Protein AF-A0A952D890-F1 (afdb_monomer_lite)

Radius of gyration: 17.29 Å; chains: 1; bounding box: 43×31×59 Å

Secondary structure (DSSP, 8-state):
-PPEE-THHHHHHHHHHHHHHHHHHHHHHHTTSS--GGG-HHHHHHIIIIIIHHHHHHHHHS--EEHHHHHHHHHHHHHHHHGGGPPTTSSHHHHHHHHHHHHHHHHHHHHHHHHTTS--GGGGHHHHHHHHHHHHHHHHHHHHTTSSPPP---HHHHTT-

pLDDT: mean 86.33, std 13.02, range [43.28, 98.19]

Sequence (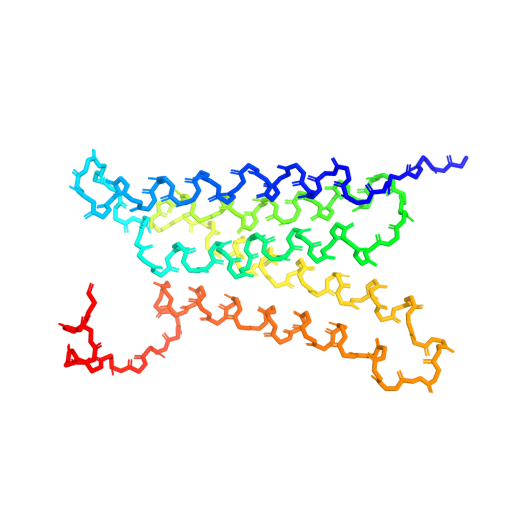161 aa):
MPALLVPWRLFFPSALLLAPLNVLLWLAVRDGSIDWHAASAAWHGREMVFGYSYAVIAGYLIPALPWRQVVTLWLLWLLGRLAWIAPPGSLLPWLQLLAGAAFPATVAILGFQRFHAVKRARNLAFPVIMLVLGVAGVATYAAEVGWLPVPAQNPAALSVY

Structure (mmCIF, N/CA/C/O backbone):
data_AF-A0A952D890-F1
#
_entry.id   AF-A0A952D890-F1
#
loop_
_atom_site.group_PDB
_atom_site.id
_atom_site.type_symbol
_atom_site.label_atom_id
_atom_site.label_alt_id
_atom_site.label_comp_id
_atom_site.label_asym_id
_atom_site.label_entity_id
_atom_site.label_seq_id
_atom_site.pdbx_PDB_ins_code
_atom_site.Cartn_x
_atom_site.Cartn_y
_atom_site.Cartn_z
_atom_site.occupancy
_atom_site.B_iso_or_equiv
_atom_site.auth_seq_id
_atom_site.auth_comp_id
_atom_site.auth_asym_id
_atom_site.auth_atom_id
_atom_site.pdbx_PDB_model_num
ATOM 1 N N . MET A 1 1 ? -0.783 7.610 27.268 1.00 59.56 1 MET A N 1
ATOM 2 C CA . MET A 1 1 ? -1.459 6.842 26.195 1.00 59.56 1 MET A CA 1
ATOM 3 C C . MET A 1 1 ? -0.707 7.065 24.889 1.00 59.56 1 MET A C 1
ATOM 5 O O . MET A 1 1 ? -0.236 8.182 24.703 1.00 59.56 1 MET A O 1
ATOM 9 N N . PRO A 1 2 ? -0.512 6.053 24.023 1.00 80.12 2 PRO A N 1
ATOM 10 C CA . PRO A 1 2 ? 0.165 6.268 22.746 1.00 80.12 2 PRO A CA 1
ATOM 11 C C . PRO A 1 2 ? -0.636 7.258 21.889 1.00 80.12 2 PRO A C 1
ATOM 13 O O . PRO A 1 2 ? -1.859 7.161 21.821 1.00 80.12 2 PRO A O 1
ATOM 16 N N . ALA A 1 3 ? 0.047 8.211 21.248 1.00 92.75 3 ALA A N 1
ATOM 17 C CA . ALA A 1 3 ? -0.607 9.171 20.362 1.00 92.75 3 ALA A CA 1
ATOM 18 C C . ALA A 1 3 ? -1.279 8.436 19.191 1.00 92.75 3 ALA A C 1
ATOM 20 O O . ALA A 1 3 ? -0.646 7.600 18.537 1.00 92.75 3 ALA A O 1
ATOM 21 N N . LEU A 1 4 ? -2.555 8.735 18.950 1.00 96.00 4 LEU A N 1
ATOM 22 C CA . LEU A 1 4 ? -3.312 8.185 17.830 1.00 96.00 4 LEU A CA 1
ATOM 23 C C . LEU A 1 4 ? -3.094 9.041 16.581 1.00 96.00 4 LEU A C 1
ATOM 25 O O . LEU A 1 4 ? -3.068 10.268 16.657 1.00 96.00 4 LEU A O 1
ATOM 29 N N . LEU A 1 5 ? -2.967 8.389 15.429 1.00 96.69 5 LEU A N 1
ATOM 30 C CA . LEU A 1 5 ? -2.904 9.028 14.121 1.00 96.69 5 LEU A CA 1
ATOM 31 C C . LEU A 1 5 ? -4.031 8.481 13.249 1.00 96.69 5 LEU A C 1
ATOM 33 O O . LEU A 1 5 ? -4.281 7.277 13.230 1.00 96.69 5 LEU A O 1
ATOM 37 N N . VAL A 1 6 ? -4.709 9.367 12.520 1.00 96.25 6 VAL A N 1
ATOM 38 C CA . VAL A 1 6 ? -5.730 8.961 11.550 1.00 96.25 6 VAL A CA 1
ATOM 39 C C . VAL A 1 6 ? -5.050 8.686 10.199 1.00 96.25 6 VAL A C 1
ATOM 41 O O . VAL A 1 6 ? -4.373 9.588 9.696 1.00 96.25 6 VAL A O 1
ATOM 44 N N . PRO A 1 7 ? -5.197 7.486 9.601 1.00 96.25 7 PRO A N 1
ATOM 45 C CA . PRO A 1 7 ? -4.450 7.071 8.407 1.00 96.25 7 PRO A CA 1
ATOM 46 C C . PRO A 1 7 ? -4.563 8.000 7.194 1.00 96.25 7 PRO A C 1
ATOM 48 O O . PRO A 1 7 ? -3.570 8.197 6.490 1.00 96.25 7 PRO A O 1
ATOM 51 N N . TRP A 1 8 ? -5.720 8.638 6.974 1.00 96.88 8 TRP A N 1
ATOM 52 C CA . TRP A 1 8 ? -5.908 9.576 5.859 1.00 96.88 8 TRP A CA 1
ATOM 53 C C . TRP A 1 8 ? -4.849 10.687 5.812 1.00 96.88 8 TRP A C 1
ATOM 55 O O . TRP A 1 8 ? -4.506 11.147 4.727 1.00 96.88 8 TRP A O 1
ATOM 65 N N . ARG A 1 9 ? -4.274 11.076 6.962 1.00 97.31 9 ARG A N 1
ATOM 66 C CA . ARG A 1 9 ? -3.256 12.138 7.057 1.00 97.31 9 ARG A CA 1
ATOM 67 C C . ARG A 1 9 ? -1.955 11.808 6.332 1.00 97.31 9 ARG A C 1
ATOM 69 O O . ARG A 1 9 ? -1.246 12.731 5.952 1.00 97.31 9 ARG A O 1
ATOM 76 N N . LEU A 1 10 ? -1.634 10.526 6.163 1.00 97.75 10 LEU A N 1
ATOM 77 C CA . LEU A 1 10 ? -0.472 10.090 5.384 1.00 97.75 10 LEU A CA 1
ATOM 78 C C . LEU A 1 10 ? -0.897 9.579 4.011 1.00 97.75 10 LEU A C 1
ATOM 80 O O . LEU A 1 10 ? -0.288 9.930 3.002 1.00 97.75 10 LEU A O 1
ATOM 84 N N . PHE A 1 11 ? -1.960 8.779 3.951 1.00 98.19 11 PHE A N 1
ATOM 85 C CA . PHE A 1 11 ? -2.321 8.082 2.724 1.00 98.19 11 PHE A CA 1
ATOM 86 C C . PHE A 1 11 ? -2.986 8.968 1.669 1.00 98.19 11 PHE A C 1
ATOM 88 O O . PHE A 1 11 ? -2.666 8.816 0.495 1.00 98.19 11 PHE A O 1
ATOM 95 N N . PHE A 1 12 ? -3.861 9.911 2.035 1.00 98.19 12 PHE A N 1
ATOM 96 C CA . PHE A 1 12 ? -4.517 10.760 1.030 1.00 98.19 12 PHE A CA 1
ATOM 97 C C . PHE A 1 12 ? -3.550 11.732 0.347 1.00 98.19 12 PHE A C 1
ATOM 99 O O . PHE A 1 12 ? -3.566 11.778 -0.882 1.00 98.19 12 PHE A O 1
ATOM 106 N N . PRO A 1 13 ? -2.655 12.443 1.064 1.00 98.19 13 PRO A N 1
ATOM 107 C CA . PRO A 1 13 ? -1.608 13.223 0.409 1.00 98.19 13 PRO A CA 1
ATOM 108 C C . PRO A 1 13 ? -0.701 12.353 -0.464 1.00 98.19 13 PRO A C 1
ATOM 110 O O . PRO A 1 13 ? -0.357 12.745 -1.573 1.00 98.19 13 PRO A O 1
ATOM 113 N N . SER A 1 14 ? -0.364 11.142 -0.003 1.00 97.69 14 SER A N 1
ATOM 114 C CA . SER A 1 14 ? 0.457 10.214 -0.790 1.00 97.69 14 SER A CA 1
ATOM 115 C C . SER A 1 14 ? -0.247 9.785 -2.082 1.00 97.69 14 SER A C 1
ATOM 117 O O . SER A 1 14 ? 0.379 9.777 -3.135 1.00 97.69 14 SER A O 1
ATOM 119 N N . ALA A 1 15 ? -1.550 9.489 -2.033 1.00 97.25 15 ALA A N 1
ATOM 120 C CA . ALA A 1 15 ? -2.358 9.169 -3.210 1.00 97.25 15 ALA A CA 1
ATOM 121 C C . ALA A 1 15 ? -2.469 10.362 -4.174 1.00 97.25 15 ALA A C 1
ATOM 123 O O . ALA A 1 15 ? -2.342 10.188 -5.386 1.00 97.25 15 ALA A O 1
ATOM 124 N N . LEU A 1 16 ? -2.666 11.568 -3.628 1.00 97.31 16 LEU A N 1
ATOM 125 C CA . LEU A 1 16 ? -2.737 12.817 -4.387 1.00 97.31 16 LEU A CA 1
ATOM 126 C C . LEU A 1 16 ? -1.431 13.118 -5.126 1.00 97.31 16 LEU A C 1
ATOM 128 O O . LEU A 1 16 ? -1.482 13.650 -6.225 1.00 97.31 16 LEU A O 1
ATOM 132 N N . LEU A 1 17 ? -0.279 12.786 -4.542 1.00 96.38 17 LEU A N 1
ATOM 133 C CA . LEU A 1 17 ? 1.019 12.946 -5.197 1.00 96.38 17 LEU A CA 1
ATOM 134 C C . LEU A 1 17 ? 1.285 11.825 -6.205 1.00 96.38 17 LEU A C 1
ATOM 136 O O . LEU A 1 17 ? 1.707 12.095 -7.326 1.00 96.38 17 LEU A O 1
ATOM 140 N N . LEU A 1 18 ? 1.015 10.572 -5.829 1.00 94.25 18 LEU A N 1
ATOM 141 C CA . LEU A 1 18 ? 1.314 9.404 -6.656 1.00 94.25 18 LEU A CA 1
ATOM 142 C C . LEU A 1 18 ? 0.577 9.447 -8.000 1.00 94.25 18 LEU A C 1
ATOM 144 O O . LEU A 1 18 ? 1.189 9.190 -9.030 1.00 94.25 18 LEU A O 1
ATOM 148 N N . ALA A 1 19 ? -0.721 9.766 -8.004 1.00 94.62 19 ALA A N 1
ATOM 149 C CA . ALA A 1 19 ? -1.533 9.713 -9.217 1.00 94.62 19 ALA A CA 1
ATOM 150 C C . ALA A 1 19 ? -1.023 10.629 -10.353 1.00 94.62 19 ALA A C 1
ATOM 152 O O . ALA A 1 19 ? -0.704 10.106 -11.423 1.00 94.62 19 ALA A O 1
ATOM 153 N N . PRO A 1 20 ? -0.890 11.958 -10.166 1.00 96.31 20 PRO A N 1
ATOM 154 C CA . PRO A 1 20 ? -0.394 12.838 -11.217 1.00 96.31 20 PRO A CA 1
ATOM 155 C C . PRO A 1 20 ? 1.057 12.527 -11.586 1.00 96.31 20 PRO A C 1
ATOM 157 O O . PRO A 1 20 ? 1.371 12.524 -12.771 1.00 96.31 20 PRO A O 1
ATOM 160 N N . LEU A 1 21 ? 1.927 12.200 -10.621 1.00 93.88 21 LEU A N 1
ATOM 161 C CA . LEU A 1 21 ? 3.313 11.829 -10.926 1.00 93.88 21 LEU A CA 1
ATOM 162 C C . LEU A 1 21 ? 3.378 10.600 -11.836 1.00 93.88 21 LEU A C 1
ATOM 164 O O . LEU A 1 21 ? 4.077 10.619 -12.842 1.00 93.88 21 LEU A O 1
ATOM 168 N N . ASN A 1 22 ? 2.612 9.558 -11.520 1.00 92.62 22 ASN A N 1
ATOM 169 C CA . ASN A 1 22 ? 2.573 8.330 -12.305 1.00 92.62 22 ASN A CA 1
ATOM 170 C C . ASN A 1 22 ? 1.973 8.549 -13.708 1.00 92.62 22 ASN A C 1
ATOM 172 O O . ASN A 1 22 ? 2.453 7.970 -14.679 1.00 92.62 22 ASN A O 1
ATOM 176 N N . VAL A 1 23 ? 0.944 9.395 -13.838 1.00 93.44 23 VAL A N 1
ATOM 177 C CA . VAL A 1 23 ? 0.359 9.751 -15.145 1.00 93.44 23 VAL A CA 1
ATOM 178 C C . VAL A 1 23 ? 1.352 10.544 -15.995 1.00 93.44 23 VAL A C 1
ATOM 180 O O . VAL A 1 23 ? 1.574 10.190 -17.148 1.00 93.44 23 VAL A O 1
ATOM 183 N N . LEU A 1 24 ? 1.967 11.589 -15.437 1.00 94.25 24 LEU A N 1
ATOM 184 C CA . LEU A 1 24 ? 2.916 12.434 -16.166 1.00 94.25 24 LEU A CA 1
ATOM 185 C C . LEU A 1 24 ? 4.157 11.649 -16.592 1.00 94.25 24 LEU A C 1
ATOM 187 O O . LEU A 1 24 ? 4.607 11.780 -17.725 1.00 94.25 24 LEU A O 1
ATOM 191 N N . LEU A 1 25 ? 4.677 10.799 -15.706 1.00 91.62 25 LEU A N 1
ATOM 192 C CA . LEU A 1 25 ? 5.846 9.973 -15.986 1.00 91.62 25 LEU A CA 1
ATOM 193 C C . LEU A 1 25 ? 5.558 8.933 -17.073 1.00 91.62 25 LEU A C 1
ATOM 195 O O . LEU A 1 25 ? 6.376 8.738 -17.965 1.00 91.62 25 LEU A O 1
ATOM 199 N N . TRP A 1 26 ? 4.373 8.320 -17.050 1.00 92.50 26 TRP A N 1
ATOM 200 C CA . TRP A 1 26 ? 3.946 7.417 -18.117 1.00 92.50 26 TRP A CA 1
ATOM 201 C C . TRP A 1 26 ? 3.752 8.135 -19.459 1.00 92.50 26 TRP A C 1
ATOM 203 O O . TRP A 1 26 ? 4.181 7.614 -20.485 1.00 92.50 26 TRP A O 1
ATOM 213 N N . LEU A 1 27 ? 3.149 9.331 -19.471 1.00 93.00 27 LEU A N 1
ATOM 214 C CA . LEU A 1 27 ? 2.993 10.127 -20.696 1.00 93.00 27 LEU A CA 1
ATOM 215 C C . LEU A 1 27 ? 4.349 10.501 -21.301 1.00 93.00 27 LEU A C 1
ATOM 217 O O . LEU A 1 27 ? 4.527 10.334 -22.502 1.00 93.00 27 LEU A O 1
ATOM 221 N N . ALA A 1 28 ? 5.302 10.910 -20.461 1.00 92.31 28 ALA A N 1
ATOM 222 C CA . ALA A 1 28 ? 6.651 11.264 -20.885 1.00 92.31 28 ALA A CA 1
ATOM 223 C C . ALA A 1 28 ? 7.444 10.072 -21.461 1.00 92.31 28 ALA A C 1
ATOM 225 O O . ALA A 1 28 ? 8.276 10.221 -22.349 1.00 92.31 28 ALA A O 1
ATOM 226 N N . VAL A 1 29 ? 7.195 8.852 -20.979 1.00 91.12 29 VAL A N 1
ATOM 227 C CA . VAL A 1 29 ? 7.778 7.652 -21.603 1.00 91.12 29 VAL A CA 1
ATOM 228 C C . VAL A 1 29 ? 7.036 7.281 -22.887 1.00 91.12 29 VAL A C 1
ATOM 230 O O . VAL A 1 29 ? 7.662 6.900 -23.873 1.00 91.12 29 VAL A O 1
ATOM 233 N N . ARG A 1 30 ? 5.705 7.421 -22.913 1.00 90.25 30 ARG A N 1
ATOM 234 C CA . ARG A 1 30 ? 4.875 7.102 -24.084 1.00 90.25 30 ARG A CA 1
ATOM 235 C C . ARG A 1 30 ? 5.168 8.007 -25.283 1.00 90.25 30 ARG A C 1
ATOM 237 O O . ARG A 1 30 ? 5.116 7.523 -26.410 1.00 90.25 30 ARG A O 1
ATOM 244 N N . ASP A 1 31 ? 5.428 9.292 -25.059 1.00 92.94 31 ASP A N 1
ATOM 245 C CA . ASP A 1 31 ? 5.750 10.25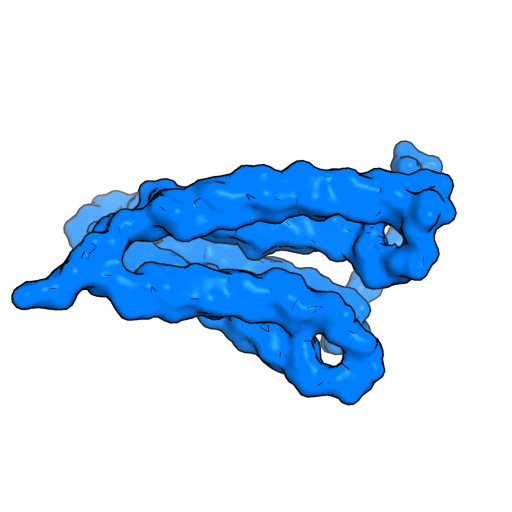5 -26.121 1.00 92.94 31 ASP A CA 1
ATOM 246 C C . ASP A 1 31 ? 7.241 10.279 -26.505 1.00 92.94 31 ASP A C 1
ATOM 248 O O . ASP A 1 31 ? 7.621 10.953 -27.462 1.00 92.94 31 ASP A O 1
ATOM 252 N N . GLY A 1 32 ? 8.073 9.510 -25.795 1.00 90.62 32 GLY A N 1
ATOM 253 C CA . GLY A 1 32 ? 9.508 9.397 -26.040 1.00 90.62 32 GLY A CA 1
ATOM 254 C C . GLY A 1 32 ? 10.349 10.537 -25.461 1.00 90.62 32 GLY A C 1
ATOM 255 O O . GLY A 1 32 ? 11.541 10.604 -25.754 1.00 90.62 32 GLY A O 1
ATOM 256 N N . SER A 1 33 ? 9.781 11.428 -24.641 1.00 93.12 33 SER A N 1
ATOM 257 C CA . SER A 1 33 ? 10.542 12.489 -23.964 1.00 93.12 33 SER A CA 1
ATOM 258 C C . SER A 1 33 ? 11.467 11.967 -22.858 1.00 93.12 33 SER A C 1
ATOM 260 O O . SER A 1 33 ? 12.481 12.603 -22.561 1.00 93.12 33 SER A O 1
ATOM 262 N N . ILE A 1 34 ? 11.162 10.804 -22.272 1.00 90.38 34 ILE A N 1
ATOM 263 C CA . ILE A 1 34 ? 12.012 10.100 -21.304 1.00 90.38 34 ILE A CA 1
ATOM 264 C C . ILE A 1 34 ? 12.255 8.663 -21.777 1.00 90.38 34 ILE A C 1
ATOM 266 O O . ILE A 1 34 ? 11.321 7.876 -21.911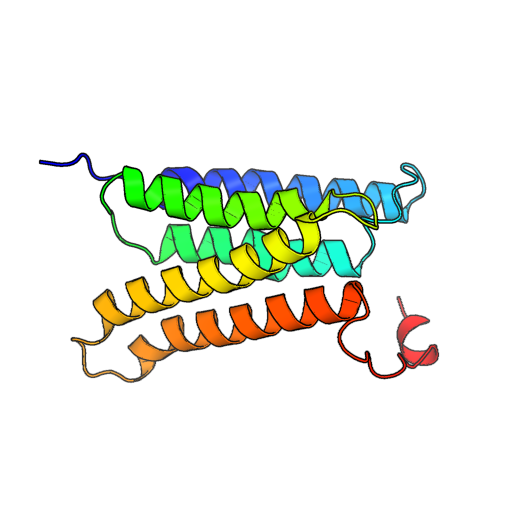 1.00 90.38 34 ILE A O 1
ATOM 270 N N . ASP A 1 35 ? 13.525 8.281 -21.931 1.00 87.50 35 ASP A N 1
ATOM 271 C CA . ASP A 1 35 ? 13.915 6.885 -22.151 1.00 87.50 35 ASP A CA 1
ATOM 272 C C . ASP A 1 35 ? 14.025 6.139 -20.812 1.00 87.50 35 ASP A C 1
ATOM 274 O O . ASP A 1 35 ? 15.100 5.967 -20.232 1.00 87.50 35 ASP A O 1
ATOM 278 N N . TRP A 1 36 ? 12.871 5.732 -20.281 1.00 82.62 36 TRP A N 1
ATOM 279 C CA . TRP A 1 36 ? 12.800 4.909 -19.081 1.00 82.62 36 TRP A CA 1
ATOM 280 C C . TRP A 1 36 ? 11.871 3.721 -19.289 1.00 82.62 36 TRP A C 1
ATOM 282 O O . TRP A 1 36 ? 10.694 3.735 -18.937 1.00 82.62 36 TRP A O 1
ATOM 292 N N . HIS A 1 37 ? 12.452 2.647 -19.818 1.00 76.56 37 HIS A N 1
ATOM 293 C CA . HIS A 1 37 ? 11.773 1.391 -20.140 1.00 76.56 37 HIS A CA 1
ATOM 294 C C . HIS A 1 37 ? 10.993 0.775 -18.972 1.00 76.56 37 HIS A C 1
ATOM 296 O O . HIS A 1 37 ? 10.047 0.016 -19.186 1.00 76.56 37 HIS A O 1
ATOM 302 N N . ALA A 1 38 ? 11.365 1.101 -17.731 1.00 77.00 38 ALA A N 1
ATOM 303 C CA . ALA A 1 38 ? 10.628 0.635 -16.575 1.00 77.00 38 ALA A CA 1
ATOM 304 C C . ALA A 1 38 ? 9.192 1.205 -16.592 1.00 77.00 38 ALA A C 1
ATOM 306 O O . ALA A 1 38 ? 8.243 0.446 -16.401 1.00 77.00 38 ALA A O 1
ATOM 307 N N . ALA A 1 39 ? 8.971 2.492 -16.898 1.00 81.94 39 ALA A N 1
ATOM 308 C CA . ALA A 1 39 ? 7.639 3.126 -16.856 1.00 81.94 39 ALA A CA 1
ATOM 309 C C . ALA A 1 39 ? 6.721 2.766 -18.043 1.00 81.94 39 ALA A C 1
ATOM 311 O O . ALA A 1 39 ? 5.999 3.587 -18.605 1.00 81.94 39 ALA A O 1
ATOM 312 N N . SER A 1 40 ? 6.715 1.483 -18.387 1.00 83.81 40 SER A N 1
ATOM 313 C CA . SER A 1 40 ? 5.782 0.818 -19.281 1.00 83.81 40 SER A CA 1
ATOM 314 C C . SER A 1 40 ? 4.313 1.001 -18.868 1.00 83.81 40 SER A C 1
ATOM 316 O O . SER A 1 40 ? 3.978 1.329 -17.725 1.00 83.81 40 SER A O 1
ATOM 318 N N . ALA A 1 41 ? 3.401 0.696 -19.795 1.00 86.06 41 ALA A N 1
ATOM 319 C CA . ALA A 1 41 ? 1.964 0.670 -19.515 1.00 86.06 41 ALA A CA 1
ATOM 320 C C . ALA A 1 41 ? 1.587 -0.309 -18.385 1.00 86.06 41 ALA A C 1
ATOM 322 O O . ALA A 1 41 ? 0.697 -0.012 -17.587 1.00 86.06 41 ALA A O 1
ATOM 323 N N . ALA A 1 42 ? 2.290 -1.443 -18.277 1.00 84.56 42 ALA A N 1
ATOM 324 C CA . ALA A 1 42 ? 2.088 -2.412 -17.200 1.00 84.56 42 ALA A CA 1
ATOM 325 C C . ALA A 1 42 ? 2.439 -1.812 -15.828 1.00 84.56 42 ALA A C 1
ATOM 327 O O . ALA A 1 42 ? 1.667 -1.938 -14.873 1.00 84.56 42 ALA A O 1
ATOM 328 N N . TRP A 1 43 ? 3.549 -1.068 -15.751 1.00 86.88 43 TRP A N 1
ATOM 329 C CA . TRP A 1 43 ? 3.909 -0.335 -14.541 1.00 86.88 43 TRP A CA 1
ATOM 330 C C . TRP A 1 43 ? 2.871 0.716 -14.166 1.00 86.88 43 TRP A C 1
ATOM 332 O O . TRP A 1 43 ? 2.393 0.719 -13.030 1.00 86.88 43 TRP A O 1
ATOM 342 N N . HIS A 1 44 ? 2.468 1.553 -15.122 1.00 90.31 44 HIS A N 1
ATOM 343 C CA . HIS A 1 44 ? 1.461 2.580 -14.880 1.00 90.31 44 HIS A CA 1
ATOM 344 C C . HIS A 1 44 ? 0.168 1.978 -14.303 1.00 90.31 44 HIS A C 1
ATOM 346 O O . HIS A 1 44 ? -0.334 2.445 -13.275 1.00 90.31 44 HIS A O 1
ATOM 352 N N . GLY A 1 45 ? -0.328 0.899 -14.923 1.00 91.12 45 GLY A N 1
ATOM 353 C CA . GLY A 1 45 ? -1.519 0.180 -14.475 1.00 91.12 45 GLY A CA 1
ATOM 354 C C . GLY A 1 45 ? -1.372 -0.392 -13.065 1.00 91.12 45 GLY A C 1
ATOM 355 O O . GLY A 1 45 ? -2.248 -0.185 -12.221 1.00 91.12 45 GLY A O 1
ATOM 356 N N . ARG A 1 46 ? -0.243 -1.046 -12.762 1.00 90.69 46 ARG A N 1
ATOM 357 C CA . ARG A 1 46 ? 0.056 -1.554 -11.413 1.00 90.69 46 ARG A CA 1
ATOM 358 C C . ARG A 1 46 ? 0.018 -0.438 -10.375 1.00 90.69 46 ARG A C 1
ATOM 360 O O . ARG A 1 46 ? -0.554 -0.620 -9.303 1.00 90.69 46 ARG A O 1
ATOM 367 N N . GLU A 1 47 ? 0.630 0.703 -10.661 1.00 92.69 47 GLU A N 1
ATOM 368 C CA . GLU A 1 47 ? 0.698 1.817 -9.719 1.00 92.69 47 GLU A CA 1
ATOM 369 C C . GLU A 1 47 ? -0.671 2.467 -9.477 1.00 92.69 47 GLU A C 1
ATOM 371 O O . GLU A 1 47 ? -0.967 2.868 -8.352 1.00 92.69 47 GLU A O 1
ATOM 376 N N . MET A 1 48 ? -1.564 2.486 -10.468 1.00 95.19 48 MET A N 1
ATOM 377 C CA . MET A 1 48 ? -2.942 2.962 -10.284 1.00 95.19 48 MET A CA 1
ATOM 378 C C . MET A 1 48 ? -3.802 1.982 -9.469 1.00 95.19 48 MET A C 1
ATOM 380 O O . MET A 1 48 ? -4.522 2.378 -8.543 1.00 95.19 48 MET A O 1
ATOM 384 N N . VAL A 1 49 ? -3.701 0.684 -9.760 1.00 94.81 49 VAL A N 1
ATOM 385 C CA . VAL A 1 49 ? -4.515 -0.342 -9.091 1.00 94.81 49 VAL A CA 1
ATOM 386 C C . VAL A 1 49 ? -3.984 -0.662 -7.692 1.00 94.81 49 VAL A C 1
ATOM 388 O O . VAL A 1 49 ? -4.749 -0.692 -6.734 1.00 94.81 49 VAL A O 1
ATOM 391 N N . PHE A 1 50 ? -2.678 -0.866 -7.538 1.00 94.38 50 PHE A N 1
ATOM 392 C CA . PHE A 1 50 ? -2.068 -1.349 -6.293 1.00 94.38 50 PHE A CA 1
ATOM 393 C C . PHE A 1 50 ? -1.280 -0.273 -5.535 1.00 94.38 50 PHE A C 1
ATOM 395 O O . PHE A 1 50 ? -0.939 -0.470 -4.375 1.00 94.38 50 PHE A O 1
ATOM 402 N N . GLY A 1 51 ? -0.968 0.869 -6.146 1.00 94.06 51 GLY A N 1
ATOM 403 C CA . GLY A 1 51 ? -0.347 1.999 -5.449 1.00 94.06 51 GLY A CA 1
ATOM 404 C C . GLY A 1 51 ? -1.406 2.966 -4.937 1.00 94.06 51 GLY A C 1
ATOM 405 O O . GLY A 1 51 ? -1.651 3.067 -3.732 1.00 94.06 51 GLY A O 1
ATOM 406 N N . TYR A 1 52 ? -2.069 3.642 -5.874 1.00 96.88 52 TYR A N 1
ATOM 407 C CA . TYR A 1 52 ? -3.070 4.670 -5.612 1.00 96.88 52 TYR A CA 1
ATOM 408 C C . TYR A 1 52 ? -4.285 4.115 -4.865 1.00 96.88 52 TYR A C 1
ATOM 410 O O . TYR A 1 52 ? -4.604 4.591 -3.772 1.00 96.88 52 TYR A O 1
ATOM 418 N N . SER A 1 53 ? -4.938 3.079 -5.404 1.00 96.69 53 SER A N 1
ATOM 419 C CA . SER A 1 53 ? -6.177 2.567 -4.798 1.00 96.69 53 SER A CA 1
ATOM 420 C C . SER A 1 53 ? -5.932 2.014 -3.392 1.00 96.69 53 SER A C 1
ATOM 422 O O . SER A 1 53 ? -6.745 2.221 -2.498 1.00 96.69 53 SER A O 1
ATOM 424 N N . TYR A 1 54 ? -4.774 1.394 -3.149 1.00 96.56 54 TYR A N 1
ATOM 425 C CA . TYR A 1 54 ? -4.357 0.944 -1.817 1.00 96.56 54 TYR A CA 1
ATOM 426 C C . TYR A 1 54 ? -4.247 2.085 -0.810 1.00 96.56 54 TYR A C 1
ATOM 428 O O . TYR A 1 54 ? -4.751 1.959 0.308 1.00 96.56 54 TYR A O 1
ATOM 436 N N . ALA A 1 55 ? -3.643 3.207 -1.204 1.00 97.44 55 ALA A N 1
ATOM 437 C CA . ALA A 1 55 ? -3.558 4.381 -0.347 1.00 97.44 55 ALA A CA 1
ATOM 438 C C . ALA A 1 55 ? -4.951 4.958 -0.045 1.00 97.44 55 ALA A C 1
ATOM 440 O O . ALA A 1 55 ? -5.277 5.204 1.116 1.00 97.44 55 ALA A O 1
ATOM 441 N N . VAL A 1 56 ? -5.814 5.101 -1.054 1.00 97.31 56 VAL A N 1
ATOM 442 C CA . VAL A 1 56 ? -7.191 5.592 -0.858 1.00 97.31 56 VAL A CA 1
ATOM 443 C C . VAL A 1 56 ? -7.976 4.678 0.087 1.00 97.31 56 VAL A C 1
ATOM 445 O O . VAL A 1 56 ? -8.590 5.148 1.045 1.00 97.31 56 VAL A O 1
ATOM 448 N N . ILE A 1 57 ? -7.911 3.365 -0.132 1.00 95.12 57 ILE A N 1
ATOM 449 C CA . ILE A 1 57 ? -8.614 2.365 0.675 1.00 95.12 57 ILE A CA 1
ATOM 450 C C . ILE A 1 57 ? -8.129 2.395 2.129 1.00 95.12 57 ILE A C 1
ATOM 452 O O . ILE A 1 57 ? -8.949 2.462 3.047 1.00 95.12 57 ILE A O 1
ATOM 456 N N . ALA A 1 58 ? -6.813 2.396 2.355 1.00 95.31 58 ALA A N 1
ATOM 457 C CA . ALA A 1 58 ? -6.246 2.448 3.700 1.00 95.31 58 ALA A CA 1
ATOM 458 C C . ALA A 1 58 ? -6.567 3.767 4.416 1.00 95.31 58 ALA A C 1
ATOM 460 O O . ALA A 1 58 ? -6.918 3.756 5.595 1.00 95.31 58 ALA A O 1
ATOM 461 N N . GLY A 1 59 ? -6.497 4.897 3.708 1.00 96.06 59 GLY A N 1
ATOM 462 C CA . GLY A 1 59 ? -6.831 6.206 4.263 1.00 96.06 59 GLY A CA 1
ATOM 463 C C . GLY A 1 59 ? -8.303 6.341 4.658 1.00 96.06 59 GLY A C 1
ATOM 464 O O . GLY A 1 59 ? -8.600 7.007 5.646 1.00 96.06 59 GLY A O 1
ATOM 465 N N . TYR A 1 60 ? -9.211 5.691 3.923 1.00 93.62 60 TYR A N 1
ATOM 466 C CA . TYR A 1 60 ? -10.652 5.776 4.168 1.00 93.62 60 TYR A CA 1
ATOM 467 C C . TYR A 1 60 ? -11.159 4.770 5.211 1.00 93.62 60 TYR A C 1
ATOM 469 O O . TYR A 1 60 ? -11.979 5.121 6.057 1.00 93.62 60 TYR A O 1
ATOM 477 N N . LEU A 1 61 ? -10.698 3.515 5.156 1.00 90.31 61 LEU A N 1
ATOM 478 C CA . LEU A 1 61 ? -11.311 2.416 5.916 1.00 90.31 61 LEU A CA 1
ATOM 479 C C . LEU A 1 61 ? -10.620 2.096 7.240 1.00 90.31 61 LEU A C 1
ATOM 481 O O . LEU A 1 61 ? -11.245 1.494 8.117 1.00 90.31 61 LEU A O 1
ATOM 485 N N . ILE A 1 62 ? -9.347 2.464 7.404 1.00 91.38 62 ILE A N 1
ATOM 486 C CA . ILE A 1 62 ? -8.610 2.157 8.631 1.00 91.38 62 ILE A CA 1
ATOM 487 C C . ILE A 1 62 ? -8.910 3.238 9.680 1.00 91.38 62 ILE A C 1
ATOM 489 O O . ILE A 1 62 ? -8.765 4.431 9.397 1.00 91.38 62 ILE A O 1
ATOM 493 N N . PRO A 1 63 ? -9.323 2.854 10.903 1.00 90.94 63 PRO A N 1
ATOM 494 C CA . PRO A 1 63 ? -9.586 3.811 11.971 1.00 90.94 63 PRO A CA 1
ATOM 495 C C . PRO A 1 63 ? -8.292 4.462 12.478 1.00 90.94 63 PRO A C 1
ATOM 497 O O . PRO A 1 63 ? -7.184 4.106 12.080 1.00 90.94 63 PRO A O 1
ATOM 500 N N . ALA A 1 64 ? -8.423 5.407 13.408 1.00 93.94 64 ALA A N 1
ATOM 501 C CA . ALA A 1 64 ? -7.262 5.918 14.124 1.00 93.94 64 ALA A CA 1
ATOM 502 C C . ALA A 1 64 ? -6.557 4.780 14.887 1.00 93.94 64 ALA A C 1
ATOM 504 O O . ALA A 1 64 ? -7.187 4.045 15.647 1.00 93.94 64 ALA A O 1
ATOM 505 N N . LEU A 1 65 ? -5.247 4.657 14.685 1.00 94.50 65 LEU A N 1
ATOM 506 C CA . LEU A 1 65 ? -4.381 3.660 15.319 1.00 94.50 65 LEU A CA 1
ATOM 507 C C . LEU A 1 65 ? -3.228 4.375 16.035 1.00 94.50 65 LEU A C 1
ATOM 509 O O . LEU A 1 65 ? -2.986 5.557 15.772 1.00 94.50 65 LEU A O 1
ATOM 513 N N . PRO A 1 66 ? -2.473 3.697 16.919 1.00 96.25 66 PRO A N 1
ATOM 514 C CA . PRO A 1 66 ? -1.220 4.240 17.433 1.00 96.25 66 PRO A CA 1
ATOM 515 C C . PRO A 1 66 ? -0.325 4.716 16.284 1.00 96.25 66 PRO A C 1
ATOM 517 O O . PRO A 1 66 ? -0.123 3.983 15.316 1.00 96.25 66 PRO A O 1
ATOM 520 N N . TRP A 1 67 ? 0.238 5.922 16.388 1.00 96.00 67 TRP A N 1
ATOM 521 C CA . TRP A 1 67 ? 0.964 6.572 15.288 1.00 96.00 67 TRP A CA 1
ATOM 522 C C . TRP A 1 67 ? 2.051 5.686 14.668 1.00 96.00 67 TRP A C 1
ATOM 524 O O . TRP A 1 67 ? 2.209 5.675 13.451 1.00 96.00 67 TRP A O 1
ATOM 534 N N . ARG A 1 68 ? 2.749 4.892 15.495 1.00 96.69 68 ARG A N 1
ATOM 535 C CA . ARG A 1 68 ? 3.778 3.943 15.049 1.00 96.69 68 ARG A CA 1
ATOM 536 C C . ARG A 1 68 ? 3.213 2.931 14.060 1.00 96.69 68 ARG A C 1
ATOM 538 O O . ARG A 1 68 ? 3.842 2.687 13.047 1.00 96.69 68 ARG A O 1
ATOM 545 N N . GLN A 1 69 ? 2.019 2.394 14.315 1.00 95.75 69 GLN A N 1
ATOM 546 C CA . GLN A 1 69 ? 1.379 1.425 13.422 1.00 95.75 69 GLN A CA 1
ATOM 547 C C . GLN A 1 69 ? 0.993 2.065 12.088 1.00 95.75 69 GLN A C 1
ATOM 549 O O . GLN A 1 69 ? 1.218 1.467 11.041 1.00 95.75 69 GLN A O 1
ATOM 554 N N . VAL A 1 70 ? 0.466 3.294 12.112 1.00 96.81 70 VAL A N 1
ATOM 555 C CA . VAL A 1 70 ? 0.116 4.026 10.885 1.00 96.81 70 VAL A CA 1
ATOM 556 C C . VAL A 1 70 ? 1.365 4.341 10.063 1.00 96.81 70 VAL A C 1
ATOM 558 O O . VAL A 1 70 ? 1.363 4.128 8.855 1.00 96.81 70 VAL A O 1
ATOM 561 N N . VAL A 1 71 ? 2.445 4.794 10.708 1.00 97.38 71 VAL A N 1
ATOM 562 C CA . VAL A 1 71 ? 3.727 5.058 10.040 1.00 97.38 71 VAL A CA 1
ATOM 563 C C . VAL A 1 71 ? 4.333 3.770 9.492 1.00 97.38 71 VAL A C 1
ATOM 565 O O . VAL A 1 71 ? 4.755 3.758 8.345 1.00 97.38 71 VAL A O 1
ATOM 568 N N . THR A 1 72 ? 4.338 2.671 10.251 1.00 96.88 72 THR A N 1
ATOM 569 C CA . THR A 1 72 ? 4.822 1.370 9.766 1.00 96.88 72 THR A CA 1
ATOM 570 C C . THR A 1 72 ? 4.022 0.892 8.559 1.00 96.88 72 THR A C 1
ATOM 572 O O . THR A 1 72 ? 4.614 0.464 7.574 1.00 96.88 72 THR A O 1
ATOM 575 N N . LEU A 1 73 ? 2.692 1.002 8.597 1.00 97.00 73 LEU A N 1
ATOM 576 C CA . LEU A 1 73 ? 1.835 0.627 7.475 1.00 97.00 73 LEU A CA 1
ATOM 577 C C . LEU A 1 73 ? 2.089 1.509 6.243 1.00 97.00 73 LEU A C 1
ATOM 579 O O . LEU A 1 73 ? 2.132 1.008 5.122 1.00 97.00 73 LEU A O 1
ATOM 583 N N . TRP A 1 74 ? 2.286 2.812 6.446 1.00 97.88 74 TRP A N 1
ATOM 584 C CA . TRP A 1 74 ? 2.626 3.748 5.375 1.00 97.88 74 TRP A CA 1
ATOM 585 C C . TRP A 1 74 ? 4.014 3.477 4.783 1.00 97.88 74 TRP A C 1
ATOM 587 O O . TRP A 1 74 ? 4.166 3.471 3.566 1.00 97.88 74 TRP A O 1
ATOM 597 N N . LEU A 1 75 ? 5.014 3.179 5.616 1.00 96.94 75 LEU A N 1
ATOM 598 C CA . LEU A 1 75 ? 6.347 2.784 5.158 1.00 96.94 75 LEU A CA 1
ATOM 599 C C . LEU A 1 75 ? 6.297 1.471 4.379 1.00 96.94 75 LEU A C 1
ATOM 601 O O . LEU A 1 75 ? 6.940 1.362 3.344 1.00 96.94 75 LEU A O 1
ATOM 605 N N . LEU A 1 76 ? 5.507 0.497 4.831 1.00 95.88 76 LEU A N 1
ATOM 606 C CA . LEU A 1 76 ? 5.313 -0.762 4.116 1.00 95.88 76 LEU A CA 1
ATOM 607 C C . LEU A 1 76 ? 4.719 -0.528 2.721 1.00 95.88 76 LEU A C 1
ATOM 609 O O . LEU A 1 76 ? 5.206 -1.089 1.743 1.00 95.88 76 LEU A O 1
ATOM 613 N N . TRP A 1 77 ? 3.715 0.345 2.620 1.00 96.62 77 TRP A N 1
ATOM 614 C CA . TRP A 1 77 ? 3.165 0.779 1.336 1.00 96.62 77 TRP A CA 1
ATOM 615 C C . TRP A 1 77 ? 4.225 1.452 0.459 1.00 96.62 77 TRP A C 1
ATOM 617 O O . TRP A 1 77 ? 4.394 1.064 -0.696 1.00 96.62 77 TRP A O 1
ATOM 627 N N . LEU A 1 78 ? 4.966 2.414 1.018 1.00 95.19 78 LEU A N 1
ATOM 628 C CA . LEU A 1 78 ? 5.976 3.193 0.304 1.00 95.19 78 LEU A CA 1
ATOM 629 C C . LEU A 1 78 ? 7.129 2.317 -0.199 1.00 95.19 78 LEU A C 1
ATOM 631 O O . LEU A 1 78 ? 7.570 2.476 -1.334 1.00 95.19 78 LEU A O 1
ATOM 635 N N . LEU A 1 79 ? 7.589 1.355 0.603 1.00 92.38 79 LEU A N 1
ATOM 636 C CA . LEU A 1 79 ? 8.614 0.392 0.197 1.00 92.38 79 LEU A CA 1
ATOM 637 C C . LEU A 1 79 ? 8.164 -0.406 -1.028 1.00 92.38 79 LEU A C 1
ATOM 639 O O . LEU A 1 79 ? 8.940 -0.557 -1.964 1.00 92.38 79 LEU A O 1
ATOM 643 N N . GLY A 1 80 ? 6.896 -0.821 -1.071 1.00 90.31 80 GLY A N 1
ATOM 644 C CA . GLY A 1 80 ? 6.309 -1.469 -2.243 1.00 90.31 80 GLY A CA 1
ATOM 645 C C . GLY A 1 80 ? 6.076 -0.539 -3.440 1.00 90.31 80 GLY A C 1
ATOM 646 O O . GLY A 1 80 ? 5.548 -0.992 -4.448 1.00 90.31 80 GLY A O 1
ATOM 647 N N . ARG A 1 81 ? 6.369 0.762 -3.342 1.00 89.75 81 ARG A N 1
ATOM 648 C CA . ARG A 1 81 ? 6.387 1.693 -4.486 1.00 89.75 81 ARG A CA 1
ATOM 649 C C . ARG A 1 81 ? 7.816 1.937 -4.961 1.00 89.75 81 ARG A C 1
ATOM 651 O O . ARG A 1 81 ? 8.092 1.951 -6.154 1.00 89.75 81 ARG A O 1
ATOM 658 N N . LEU A 1 82 ? 8.734 2.097 -4.010 1.00 86.44 82 LEU A N 1
ATOM 659 C CA . LEU A 1 82 ? 10.135 2.413 -4.281 1.00 86.44 82 LEU A CA 1
ATOM 660 C C . LEU A 1 82 ? 10.951 1.198 -4.727 1.00 86.44 82 LEU A C 1
ATOM 662 O O . LEU A 1 82 ? 11.876 1.356 -5.519 1.00 86.44 82 LEU A O 1
ATOM 666 N N . ALA A 1 83 ? 10.612 -0.009 -4.264 1.00 82.12 83 ALA A N 1
ATOM 667 C CA . ALA A 1 83 ? 11.348 -1.226 -4.612 1.00 82.12 83 ALA A CA 1
ATOM 668 C C . ALA A 1 83 ? 11.277 -1.571 -6.110 1.00 82.12 83 ALA A C 1
ATOM 670 O O . ALA A 1 83 ? 12.081 -2.356 -6.605 1.00 82.12 83 ALA A O 1
ATOM 671 N N . TRP A 1 84 ? 10.365 -0.939 -6.847 1.00 73.44 84 TRP A N 1
ATOM 672 C CA . TRP A 1 84 ? 10.249 -1.095 -8.286 1.00 73.44 84 TRP A CA 1
ATOM 673 C C . TRP A 1 84 ? 11.236 -0.231 -9.099 1.00 73.44 84 TRP A C 1
ATOM 675 O O . TRP A 1 84 ? 11.580 -0.596 -10.216 1.00 73.44 84 TRP A O 1
ATOM 685 N N . ILE A 1 85 ? 11.779 0.855 -8.533 1.00 73.38 85 ILE A N 1
ATOM 686 C CA . ILE A 1 85 ? 12.769 1.732 -9.206 1.00 73.38 85 ILE A CA 1
ATOM 687 C C . ILE A 1 85 ? 14.118 1.001 -9.424 1.00 73.38 85 ILE A C 1
ATOM 689 O O . ILE A 1 85 ? 15.062 1.523 -10.012 1.00 73.38 85 ILE A O 1
ATOM 693 N N . ALA A 1 86 ? 14.227 -0.230 -8.934 1.00 67.25 86 ALA A N 1
ATOM 694 C CA . ALA A 1 86 ? 15.461 -0.971 -8.863 1.00 67.25 86 ALA A CA 1
ATOM 695 C C . ALA A 1 86 ? 15.951 -1.503 -10.224 1.00 67.25 86 ALA A C 1
ATOM 697 O O . ALA A 1 86 ? 15.159 -2.029 -11.009 1.00 67.25 86 ALA A O 1
ATOM 698 N N . PRO A 1 87 ? 17.274 -1.479 -10.467 1.00 64.94 87 PRO A N 1
ATOM 699 C CA . PRO A 1 87 ? 17.870 -2.158 -11.607 1.00 64.94 87 PRO A CA 1
ATOM 700 C C . PRO A 1 87 ? 17.636 -3.681 -11.573 1.00 64.94 87 PRO A C 1
ATOM 702 O O . PRO A 1 87 ? 17.547 -4.273 -10.482 1.00 64.94 87 PRO A O 1
ATOM 705 N N . PRO A 1 88 ? 17.629 -4.336 -12.750 1.00 59.69 88 PRO A N 1
ATOM 706 C CA . PRO A 1 88 ? 17.664 -5.793 -12.856 1.00 59.69 88 PRO A CA 1
ATOM 707 C C . PRO A 1 88 ? 18.842 -6.384 -12.057 1.00 59.69 88 PRO A C 1
ATOM 709 O O . PRO A 1 88 ? 19.957 -5.872 -12.127 1.00 59.69 88 PRO A O 1
ATOM 712 N N . GLY A 1 89 ? 18.605 -7.458 -11.292 1.00 60.75 89 GLY A N 1
ATOM 713 C CA . GLY A 1 89 ? 19.643 -8.167 -10.516 1.00 60.75 89 GLY A CA 1
ATOM 714 C C . GLY A 1 89 ? 19.819 -7.728 -9.054 1.00 60.75 89 GLY A C 1
ATOM 715 O O . GLY A 1 89 ? 20.650 -8.284 -8.341 1.00 60.75 89 GLY A O 1
ATOM 716 N N . SER A 1 90 ? 19.034 -6.764 -8.576 1.00 70.75 90 SER A N 1
ATOM 717 C CA . SER A 1 90 ? 19.027 -6.354 -7.166 1.00 70.75 90 SER A CA 1
ATOM 718 C C . SER A 1 90 ? 18.143 -7.258 -6.284 1.00 70.75 90 SER A C 1
ATOM 720 O O . SER A 1 90 ? 17.310 -8.004 -6.787 1.00 70.75 90 SER A O 1
ATOM 722 N N . LEU A 1 91 ? 18.285 -7.184 -4.950 1.00 73.12 91 LEU A N 1
ATOM 723 C CA . LEU A 1 91 ? 17.400 -7.878 -3.985 1.00 73.12 91 LEU A CA 1
ATOM 724 C C . LEU A 1 91 ? 16.012 -7.219 -3.838 1.00 73.12 91 LEU A C 1
ATOM 726 O O . LEU A 1 91 ? 15.124 -7.747 -3.168 1.00 73.12 91 LEU A O 1
ATOM 730 N N . LEU A 1 92 ? 15.822 -6.059 -4.462 1.00 79.94 92 LEU A N 1
ATOM 731 C CA . LEU A 1 92 ? 14.618 -5.237 -4.377 1.00 79.94 92 LEU A CA 1
ATOM 732 C C . LEU A 1 92 ? 13.332 -5.907 -4.924 1.00 79.94 92 LEU A C 1
ATOM 734 O O . LEU A 1 92 ? 12.274 -5.611 -4.371 1.00 79.94 92 LEU A O 1
ATOM 738 N N . PRO A 1 93 ? 13.355 -6.872 -5.870 1.00 80.88 93 PRO A N 1
ATOM 739 C CA . PRO A 1 93 ? 12.149 -7.601 -6.269 1.00 80.88 93 PRO A CA 1
ATOM 740 C C . PRO A 1 93 ? 11.498 -8.401 -5.141 1.00 80.88 93 PRO A C 1
ATOM 742 O O . PRO A 1 93 ? 10.273 -8.437 -5.019 1.00 80.88 93 PRO A O 1
ATOM 745 N N . TRP A 1 94 ? 12.300 -8.992 -4.253 1.00 85.50 94 TRP A N 1
ATOM 746 C CA . TRP A 1 94 ? 11.769 -9.676 -3.074 1.00 85.50 94 TRP A CA 1
ATOM 747 C C . TRP A 1 94 ? 11.125 -8.690 -2.106 1.00 85.50 94 TRP A C 1
ATOM 749 O O . TRP A 1 94 ? 10.052 -8.962 -1.572 1.00 85.50 94 TRP A O 1
ATOM 759 N N . LEU A 1 95 ? 11.735 -7.517 -1.923 1.00 88.25 95 LEU A N 1
ATOM 760 C CA . LEU A 1 95 ? 11.158 -6.455 -1.104 1.00 88.25 95 LEU A CA 1
ATOM 761 C C . LEU A 1 95 ? 9.820 -5.973 -1.677 1.00 88.25 95 LEU A C 1
ATOM 763 O O . LEU A 1 95 ? 8.868 -5.806 -0.919 1.00 88.25 95 LEU A O 1
ATOM 767 N N . GLN A 1 96 ? 9.727 -5.818 -3.000 1.00 87.06 96 GLN A N 1
ATOM 768 C CA . GLN A 1 96 ? 8.491 -5.456 -3.689 1.00 87.06 96 GLN A CA 1
ATOM 769 C C . GLN A 1 96 ? 7.383 -6.485 -3.446 1.00 87.06 96 GLN A C 1
ATOM 771 O O . GLN A 1 96 ? 6.253 -6.107 -3.141 1.00 87.06 96 GLN A O 1
ATOM 776 N N . LEU A 1 97 ? 7.695 -7.779 -3.536 1.00 89.75 97 LEU A N 1
ATOM 777 C CA . LEU A 1 97 ? 6.730 -8.849 -3.277 1.00 89.75 97 LEU A CA 1
ATOM 778 C C . LEU A 1 97 ? 6.282 -8.893 -1.825 1.00 89.75 97 LEU A C 1
ATOM 780 O O . LEU A 1 97 ? 5.085 -8.962 -1.552 1.00 89.75 97 LEU A O 1
ATOM 784 N N . LEU A 1 98 ? 7.234 -8.829 -0.896 1.00 92.88 98 LEU A N 1
ATOM 785 C CA . LEU A 1 98 ? 6.943 -8.863 0.531 1.00 92.88 98 LEU A CA 1
ATOM 786 C C . LEU A 1 98 ? 6.108 -7.650 0.940 1.00 92.88 98 LEU A C 1
ATOM 788 O O . LEU A 1 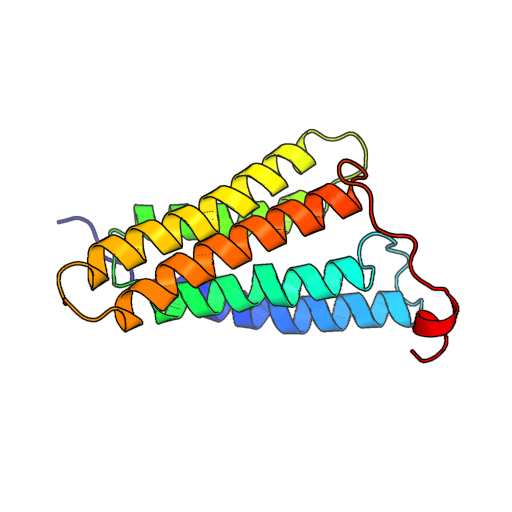98 ? 5.091 -7.818 1.605 1.00 92.88 98 LEU A O 1
ATOM 792 N N . ALA A 1 99 ? 6.472 -6.446 0.496 1.00 93.00 99 ALA A N 1
ATOM 793 C CA . ALA A 1 99 ? 5.701 -5.234 0.755 1.00 93.00 99 ALA A CA 1
ATOM 794 C C . ALA A 1 99 ? 4.325 -5.269 0.069 1.00 93.00 99 ALA A C 1
ATOM 796 O O . ALA A 1 99 ? 3.310 -4.952 0.693 1.00 93.00 99 ALA A O 1
ATOM 797 N N . GLY A 1 100 ? 4.282 -5.712 -1.191 1.00 91.50 100 GLY A N 1
ATOM 798 C CA . GLY A 1 100 ? 3.069 -5.845 -1.995 1.00 91.50 100 GLY A CA 1
ATOM 799 C C . GLY A 1 100 ? 2.072 -6.868 -1.449 1.00 91.50 100 GLY A C 1
ATOM 800 O O . GLY A 1 100 ? 0.872 -6.676 -1.621 1.00 91.50 100 GLY A O 1
ATOM 801 N N . ALA A 1 101 ? 2.541 -7.902 -0.746 1.00 94.56 101 ALA A N 1
ATOM 802 C CA . ALA A 1 101 ? 1.702 -8.877 -0.051 1.00 94.56 101 ALA A CA 1
ATOM 803 C C . ALA A 1 101 ? 1.335 -8.420 1.370 1.00 94.56 101 ALA A C 1
ATOM 805 O O . ALA A 1 101 ? 0.173 -8.480 1.778 1.00 94.56 101 ALA A O 1
ATOM 806 N N . ALA A 1 102 ? 2.321 -7.945 2.134 1.00 96.38 102 ALA A N 1
ATOM 807 C CA . ALA A 1 102 ? 2.151 -7.630 3.546 1.00 96.38 102 ALA A CA 1
ATOM 808 C C . ALA A 1 102 ? 1.250 -6.413 3.763 1.00 96.38 102 ALA A C 1
ATOM 810 O O . ALA A 1 102 ? 0.474 -6.404 4.720 1.00 96.38 102 ALA A O 1
ATOM 811 N N . PHE A 1 103 ? 1.306 -5.402 2.888 1.00 96.81 103 PHE A N 1
ATOM 812 C CA . PHE A 1 103 ? 0.428 -4.239 2.995 1.00 96.81 103 PHE A CA 1
ATOM 813 C C . PHE A 1 103 ? -1.062 -4.620 2.913 1.00 96.81 103 PHE A C 1
ATOM 815 O O . PHE A 1 103 ? -1.760 -4.442 3.915 1.00 96.81 103 PHE A O 1
ATOM 822 N N . PRO A 1 104 ? -1.577 -5.182 1.799 1.00 96.06 104 PRO A N 1
ATOM 823 C CA . PRO A 1 104 ? -2.996 -5.513 1.688 1.00 96.06 104 PRO A CA 1
ATOM 824 C C . PRO A 1 104 ? -3.427 -6.570 2.712 1.00 96.06 104 PRO A C 1
ATOM 826 O O . PRO A 1 104 ? -4.540 -6.482 3.227 1.00 96.06 104 PRO A O 1
ATOM 829 N N . ALA A 1 105 ? -2.550 -7.510 3.088 1.00 96.56 105 ALA A N 1
ATOM 830 C CA . ALA A 1 105 ? -2.829 -8.460 4.166 1.00 96.56 105 ALA A CA 1
ATOM 831 C C . ALA A 1 105 ? -3.036 -7.758 5.521 1.00 96.56 105 ALA A C 1
ATOM 833 O O . ALA A 1 105 ? -4.015 -8.028 6.216 1.00 96.56 105 ALA A O 1
ATOM 834 N N . THR A 1 106 ? -2.166 -6.809 5.878 1.00 95.94 106 THR A N 1
ATOM 835 C CA . THR A 1 106 ? -2.296 -6.023 7.116 1.00 95.94 106 THR A CA 1
ATOM 836 C C . THR A 1 106 ? -3.585 -5.202 7.109 1.00 95.94 106 THR A C 1
ATOM 838 O O . THR A 1 106 ? -4.328 -5.204 8.091 1.00 95.94 106 THR A O 1
ATOM 841 N N . VAL A 1 107 ? -3.900 -4.548 5.986 1.00 94.94 107 VAL A N 1
ATOM 842 C CA . VAL A 1 107 ? -5.147 -3.786 5.817 1.00 94.94 107 VAL A CA 1
ATOM 843 C C . VAL A 1 107 ? -6.376 -4.697 5.951 1.00 94.94 107 VAL A C 1
ATOM 845 O O . VAL A 1 107 ? -7.334 -4.335 6.638 1.00 94.94 107 VAL A O 1
ATOM 848 N N . ALA A 1 108 ? -6.339 -5.898 5.369 1.00 94.44 108 ALA A N 1
ATOM 849 C CA . ALA A 1 108 ? -7.411 -6.883 5.477 1.00 94.44 108 ALA A CA 1
ATOM 850 C C . ALA A 1 108 ? -7.619 -7.365 6.920 1.00 94.44 108 ALA A C 1
ATOM 852 O O . ALA A 1 108 ? -8.760 -7.441 7.373 1.00 94.44 108 ALA A O 1
ATOM 853 N N . ILE A 1 109 ? -6.539 -7.642 7.660 1.00 93.38 109 ILE A N 1
ATOM 854 C CA . ILE A 1 109 ? -6.598 -8.065 9.069 1.00 93.38 109 ILE A CA 1
ATOM 855 C C . ILE A 1 109 ? -7.223 -6.967 9.934 1.00 93.38 109 ILE A C 1
ATOM 857 O O . ILE A 1 109 ? -8.154 -7.242 10.692 1.00 93.38 109 ILE A O 1
ATOM 861 N N . LEU A 1 110 ? -6.764 -5.720 9.788 1.00 91.25 110 LEU A N 1
ATOM 862 C CA . LEU A 1 110 ? -7.312 -4.572 10.521 1.00 91.25 110 LEU A CA 1
ATOM 863 C C . LEU A 1 110 ? -8.795 -4.350 10.188 1.00 91.25 110 LEU A C 1
ATOM 865 O O . LEU A 1 110 ? -9.614 -4.117 11.080 1.00 91.25 110 LEU A O 1
ATOM 869 N N . GLY A 1 111 ? -9.157 -4.489 8.910 1.00 86.94 111 GLY A N 1
ATOM 870 C CA . GLY A 1 111 ? -10.543 -4.476 8.458 1.00 86.94 111 GLY A CA 1
ATOM 871 C C . GLY A 1 111 ? -11.380 -5.567 9.110 1.00 86.94 111 GLY A C 1
ATOM 872 O O . GLY A 1 111 ? -12.428 -5.293 9.691 1.00 86.94 111 GLY A O 1
ATOM 873 N N . PHE A 1 112 ? -10.907 -6.809 9.061 1.00 87.31 112 PHE A N 1
ATOM 874 C CA . PHE A 1 112 ? -11.603 -7.956 9.628 1.00 87.31 112 PHE A CA 1
ATOM 875 C C . PHE A 1 112 ? -11.834 -7.782 11.131 1.00 87.31 112 PHE A C 1
ATOM 877 O O . PHE A 1 112 ? -12.969 -7.890 11.595 1.00 87.31 112 PHE A O 1
ATOM 884 N N . GLN A 1 113 ? -10.796 -7.413 11.887 1.00 84.50 113 GLN A N 1
ATOM 885 C CA . GLN A 1 113 ? -10.900 -7.148 13.324 1.00 84.50 113 GLN A CA 1
ATOM 886 C C . GLN A 1 113 ? -11.983 -6.109 13.632 1.00 84.50 113 GLN A C 1
ATOM 888 O O . GLN A 1 113 ? -12.766 -6.295 14.564 1.00 84.50 113 GLN A O 1
ATOM 893 N N . ARG A 1 114 ? -12.102 -5.063 12.807 1.00 77.88 114 ARG A N 1
ATOM 894 C CA . ARG A 1 114 ? -13.103 -4.007 12.993 1.00 77.88 114 ARG A CA 1
ATOM 895 C C . ARG A 1 114 ? -14.534 -4.455 12.706 1.00 77.88 114 ARG A C 1
ATOM 897 O O . ARG A 1 114 ? -15.473 -3.946 13.328 1.00 77.88 114 ARG A O 1
ATOM 904 N N . PHE A 1 115 ? -14.700 -5.340 11.735 1.00 73.62 115 PHE A N 1
ATOM 905 C CA . PHE A 1 115 ? -15.983 -5.604 11.099 1.00 73.62 115 PHE A CA 1
ATOM 906 C C . PHE A 1 115 ? -16.593 -6.967 11.448 1.00 73.62 115 PHE A C 1
ATOM 908 O O . PHE A 1 115 ? -17.805 -7.124 11.296 1.00 73.62 115 PHE A O 1
ATOM 915 N N . HIS A 1 116 ? -15.808 -7.915 11.975 1.00 68.44 116 HIS A N 1
ATOM 916 C CA . HIS A 1 116 ? -16.270 -9.277 12.278 1.00 68.44 116 HIS A CA 1
ATOM 917 C C . HIS A 1 116 ? -17.378 -9.334 13.344 1.00 68.44 116 HIS A C 1
ATOM 919 O O . HIS A 1 116 ? -18.247 -10.201 13.283 1.00 68.44 116 HIS A O 1
ATOM 925 N N . ALA A 1 117 ? -17.384 -8.398 14.301 1.00 64.06 117 ALA A N 1
ATOM 926 C CA . ALA A 1 117 ? -18.375 -8.354 15.378 1.00 64.06 117 ALA A CA 1
ATOM 927 C C . ALA A 1 117 ? -19.796 -8.040 14.872 1.00 64.06 117 ALA A C 1
ATOM 929 O O . ALA A 1 117 ? -20.788 -8.329 15.540 1.00 64.06 117 ALA A O 1
ATOM 930 N N . VAL A 1 118 ? -19.913 -7.465 13.672 1.00 64.56 118 VAL A N 1
ATOM 931 C CA . VAL A 1 118 ? -21.196 -7.174 13.038 1.00 64.56 118 VAL A CA 1
ATOM 932 C C . VAL A 1 118 ? -21.522 -8.328 12.093 1.00 64.56 118 VAL A C 1
ATOM 934 O O . VAL A 1 118 ? -20.896 -8.459 11.044 1.00 64.56 118 VAL A O 1
ATOM 937 N N . LYS A 1 119 ? -22.520 -9.151 12.447 1.00 63.16 119 LYS A N 1
ATOM 938 C CA . LYS A 1 119 ? -22.974 -10.342 11.696 1.00 63.16 119 LYS A CA 1
ATOM 939 C C . LYS A 1 119 ? -23.641 -10.000 10.347 1.00 63.16 119 LYS A C 1
ATOM 941 O O . LYS A 1 119 ? -24.793 -10.345 10.103 1.00 63.16 119 LYS A O 1
ATOM 946 N N . ARG A 1 120 ? -22.944 -9.284 9.463 1.00 70.94 120 ARG A N 1
ATOM 947 C CA . ARG A 1 120 ? -23.360 -9.006 8.083 1.00 70.94 120 ARG A CA 1
ATOM 948 C C . ARG A 1 120 ? -22.235 -9.392 7.135 1.00 70.94 120 ARG A C 1
ATOM 950 O O . ARG A 1 120 ? -21.172 -8.784 7.169 1.00 70.94 120 ARG A O 1
ATOM 957 N N . ALA A 1 121 ? -22.503 -10.340 6.238 1.00 65.75 121 ALA A N 1
ATOM 958 C CA . ALA A 1 121 ? -21.533 -10.834 5.255 1.00 65.75 121 ALA A CA 1
ATOM 959 C C . ALA A 1 121 ? -20.912 -9.713 4.397 1.00 65.75 121 ALA A C 1
ATOM 961 O O . ALA A 1 121 ? -19.732 -9.767 4.066 1.00 65.75 121 ALA A O 1
ATOM 962 N N . ARG A 1 122 ? -21.664 -8.634 4.126 1.00 70.19 122 ARG A N 1
ATOM 963 C CA . ARG A 1 122 ? -21.162 -7.443 3.418 1.00 70.19 122 ARG A CA 1
ATOM 964 C C . ARG A 1 122 ? -19.957 -6.787 4.101 1.00 70.19 122 ARG A C 1
ATOM 966 O O . ARG A 1 122 ? -19.143 -6.168 3.431 1.00 70.19 122 ARG A O 1
ATOM 973 N N . ASN A 1 123 ? -19.809 -6.951 5.410 1.00 71.81 123 ASN A N 1
ATOM 974 C CA . ASN A 1 123 ? -18.695 -6.382 6.156 1.00 71.81 123 ASN A CA 1
ATOM 975 C C . ASN A 1 123 ? -17.393 -7.194 5.991 1.00 71.81 123 ASN A C 1
ATOM 977 O O . ASN A 1 123 ? -16.314 -6.673 6.259 1.00 71.81 123 ASN A O 1
ATOM 981 N N . LEU A 1 124 ? -17.481 -8.438 5.500 1.00 79.69 124 LEU A N 1
ATOM 982 C CA . LEU A 1 124 ? -16.326 -9.254 5.104 1.00 79.69 124 LEU A CA 1
ATOM 983 C C . LEU A 1 124 ? -15.879 -8.989 3.662 1.00 79.69 124 LEU A C 1
ATOM 985 O O . LEU A 1 124 ? -14.767 -9.366 3.301 1.00 79.69 124 LEU A O 1
ATOM 989 N N . ALA A 1 125 ? -16.699 -8.309 2.852 1.00 85.31 125 ALA A N 1
ATOM 990 C CA . ALA A 1 125 ? -16.348 -7.997 1.470 1.00 85.31 125 ALA A CA 1
ATOM 991 C C . ALA A 1 125 ? -15.041 -7.196 1.391 1.00 85.31 125 ALA A C 1
ATOM 993 O O . ALA A 1 125 ? -14.204 -7.481 0.545 1.00 85.31 125 ALA A O 1
ATOM 994 N N . PHE A 1 126 ? -14.827 -6.246 2.306 1.00 87.38 126 PHE A N 1
ATOM 995 C CA . PHE A 1 126 ? -13.621 -5.421 2.306 1.00 87.38 126 PHE A CA 1
ATOM 996 C C . PHE A 1 126 ? -12.325 -6.225 2.542 1.00 87.38 126 PHE A C 1
ATOM 998 O O . PHE A 1 126 ? -11.450 -6.166 1.675 1.00 87.38 126 PHE A O 1
ATOM 1005 N N . PRO A 1 127 ? -12.174 -6.994 3.644 1.00 90.56 127 PRO A N 1
ATOM 1006 C CA . PRO A 1 127 ? -10.992 -7.834 3.835 1.00 90.56 127 PRO A CA 1
ATOM 1007 C C . PRO A 1 127 ? -10.755 -8.802 2.674 1.00 90.56 127 PRO A C 1
ATOM 1009 O O . PRO A 1 127 ? -9.620 -8.964 2.239 1.00 90.56 127 PRO A O 1
ATOM 1012 N N . VAL A 1 128 ? -11.823 -9.396 2.129 1.00 91.31 128 VAL A N 1
ATOM 1013 C CA . VAL A 1 128 ? -11.728 -10.304 0.977 1.00 91.31 128 VAL A CA 1
ATOM 1014 C C . VAL A 1 128 ? -11.206 -9.573 -0.259 1.00 91.31 128 VAL A C 1
ATOM 1016 O O . VAL A 1 128 ? -10.262 -10.048 -0.880 1.00 91.31 128 VAL A O 1
ATOM 1019 N N . ILE A 1 129 ? -11.757 -8.403 -0.591 1.00 92.25 129 ILE A N 1
ATOM 1020 C CA . ILE A 1 129 ? -11.297 -7.590 -1.726 1.00 92.25 129 ILE A CA 1
ATOM 1021 C C . ILE A 1 129 ? -9.824 -7.210 -1.556 1.00 92.25 129 ILE A C 1
ATOM 1023 O O . ILE A 1 129 ? -9.065 -7.304 -2.515 1.00 92.25 129 ILE A O 1
ATOM 1027 N N . MET A 1 130 ? -9.389 -6.836 -0.348 1.00 94.88 130 MET A N 1
ATOM 1028 C CA . MET A 1 130 ? -7.976 -6.541 -0.090 1.00 94.88 130 MET A CA 1
ATOM 1029 C C . MET A 1 130 ? -7.072 -7.751 -0.314 1.00 94.88 130 MET A C 1
ATOM 1031 O O . MET A 1 130 ? -6.025 -7.606 -0.936 1.00 94.88 130 MET A O 1
ATOM 1035 N N . LEU A 1 131 ? -7.474 -8.942 0.131 1.00 95.19 131 LEU A N 1
ATOM 1036 C CA . LEU A 1 131 ? -6.700 -10.161 -0.113 1.00 95.19 131 LEU A CA 1
ATOM 1037 C C . LEU A 1 131 ? -6.650 -10.517 -1.601 1.00 95.19 131 LEU A C 1
ATOM 1039 O O . LEU A 1 131 ? -5.577 -10.826 -2.111 1.00 95.19 131 LEU A O 1
ATOM 1043 N N . VAL A 1 132 ? -7.779 -10.422 -2.309 1.00 95.81 132 VAL A N 1
ATOM 1044 C CA . VAL A 1 132 ? -7.847 -10.672 -3.757 1.00 95.81 132 VAL A CA 1
ATOM 1045 C C . VAL A 1 132 ? -6.951 -9.699 -4.517 1.00 95.81 132 VAL A C 1
ATOM 1047 O O . VAL A 1 132 ? -6.156 -10.130 -5.349 1.00 95.81 132 VAL A O 1
ATOM 1050 N N . LEU A 1 133 ? -7.022 -8.403 -4.202 1.00 95.06 133 LEU A N 1
ATOM 1051 C CA . LEU A 1 133 ? -6.147 -7.404 -4.810 1.00 95.06 133 LEU A CA 1
ATOM 1052 C C . LEU A 1 133 ? -4.679 -7.649 -4.445 1.00 95.06 133 LEU A C 1
ATOM 1054 O O . LEU A 1 133 ? -3.819 -7.517 -5.309 1.00 95.06 133 LEU A O 1
ATOM 1058 N N . GLY A 1 134 ? -4.384 -8.063 -3.210 1.00 95.31 134 GLY A N 1
ATOM 1059 C CA . GLY A 1 134 ? -3.030 -8.414 -2.781 1.00 95.31 134 GLY A CA 1
ATOM 1060 C C . GLY A 1 134 ? -2.439 -9.566 -3.587 1.00 95.31 134 GLY A C 1
ATOM 1061 O O . GLY A 1 134 ? -1.329 -9.447 -4.104 1.00 95.31 134 GLY A 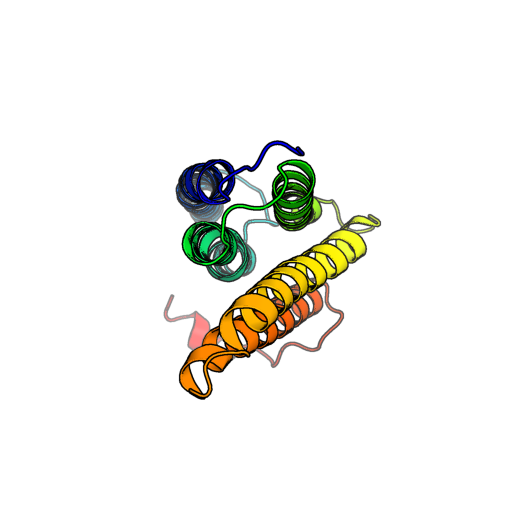O 1
ATOM 1062 N N . VAL A 1 135 ? -3.208 -10.642 -3.764 1.00 95.75 135 VAL A N 1
ATOM 1063 C CA . VAL A 1 135 ? -2.822 -11.779 -4.611 1.00 95.75 135 VAL A CA 1
ATOM 1064 C C . VAL A 1 135 ? -2.643 -11.336 -6.062 1.00 95.75 135 VAL A C 1
ATOM 1066 O O . VAL A 1 135 ? -1.629 -11.664 -6.673 1.00 95.75 135 VAL A O 1
ATOM 1069 N N . ALA A 1 136 ? -3.574 -10.545 -6.603 1.00 94.69 136 ALA A N 1
ATOM 1070 C CA . ALA A 1 136 ? -3.475 -10.018 -7.962 1.00 94.69 136 ALA A CA 1
ATOM 1071 C C . ALA A 1 136 ? -2.236 -9.129 -8.154 1.00 94.69 136 ALA A C 1
ATOM 1073 O O . ALA A 1 136 ? -1.559 -9.244 -9.173 1.00 94.69 136 ALA A O 1
ATOM 1074 N N . GLY A 1 137 ? -1.895 -8.285 -7.179 1.00 93.06 137 GLY A N 1
ATOM 1075 C CA . GLY A 1 137 ? -0.723 -7.413 -7.236 1.00 93.06 137 GLY A CA 1
ATOM 1076 C C . GLY A 1 137 ? 0.585 -8.194 -7.201 1.00 93.06 137 GLY A C 1
ATOM 1077 O O . GLY A 1 137 ? 1.482 -7.931 -8.002 1.00 93.06 137 GLY A O 1
ATOM 1078 N N . VAL A 1 138 ? 0.666 -9.202 -6.329 1.00 92.50 138 VAL A N 1
ATOM 1079 C CA . VAL A 1 138 ? 1.799 -10.136 -6.267 1.00 92.50 138 VAL A CA 1
ATOM 1080 C C . VAL A 1 138 ? 1.949 -10.898 -7.581 1.00 92.50 138 VAL A C 1
ATOM 1082 O O . VAL A 1 138 ? 3.045 -10.937 -8.132 1.00 92.50 138 VAL A O 1
ATOM 1085 N N . ALA A 1 139 ? 0.857 -11.452 -8.113 1.00 92.12 139 ALA A N 1
ATOM 1086 C CA . ALA A 1 139 ? 0.868 -12.190 -9.372 1.00 92.12 139 ALA A CA 1
ATOM 1087 C C . ALA A 1 139 ? 1.271 -11.302 -10.559 1.00 92.12 139 ALA A C 1
ATOM 1089 O O . ALA A 1 139 ? 2.089 -11.712 -11.376 1.00 92.12 139 ALA A O 1
ATOM 1090 N N . THR A 1 140 ? 0.756 -10.070 -10.621 1.00 89.19 140 THR A N 1
ATOM 1091 C CA . THR A 1 140 ? 1.106 -9.092 -11.666 1.00 89.19 140 THR A CA 1
ATOM 1092 C C . THR A 1 140 ? 2.597 -8.773 -11.633 1.00 89.19 140 THR A C 1
ATOM 1094 O O . THR A 1 140 ? 3.265 -8.822 -12.662 1.00 89.19 140 THR A O 1
ATOM 1097 N N . TYR A 1 141 ? 3.153 -8.499 -10.451 1.00 87.69 141 TYR A N 1
ATOM 1098 C CA . TYR A 1 141 ? 4.578 -8.209 -10.340 1.00 87.69 141 TYR A CA 1
ATOM 1099 C C . TYR A 1 141 ? 5.447 -9.439 -10.646 1.00 87.69 141 TYR A C 1
ATOM 1101 O O . TYR A 1 141 ? 6.419 -9.325 -11.386 1.00 87.69 141 TYR A O 1
ATOM 1109 N N . ALA A 1 142 ? 5.073 -10.619 -10.139 1.00 88.69 142 ALA A N 1
ATOM 1110 C CA . ALA A 1 142 ? 5.772 -11.874 -10.413 1.00 88.69 142 ALA A CA 1
ATOM 1111 C C . ALA A 1 142 ? 5.786 -12.224 -11.913 1.00 88.69 142 ALA A C 1
ATOM 1113 O O . ALA A 1 142 ? 6.789 -12.717 -12.423 1.00 88.69 142 ALA A O 1
ATOM 1114 N N . ALA A 1 143 ? 4.697 -11.940 -12.629 1.00 87.44 143 ALA A N 1
ATOM 1115 C CA . ALA A 1 143 ? 4.622 -12.072 -14.080 1.00 87.44 143 ALA A CA 1
ATOM 1116 C C . ALA A 1 143 ? 5.591 -11.125 -14.805 1.00 87.44 143 ALA A C 1
ATOM 1118 O O . ALA A 1 143 ? 6.304 -11.549 -15.711 1.00 87.44 143 ALA A O 1
ATOM 1119 N N . GLU A 1 144 ? 5.672 -9.861 -14.389 1.00 81.94 144 GLU A N 1
ATOM 1120 C CA . GLU A 1 144 ? 6.561 -8.879 -15.022 1.00 81.94 144 GLU A CA 1
ATOM 1121 C C . GLU A 1 144 ? 8.049 -9.167 -14.827 1.00 81.94 144 GLU A C 1
ATOM 1123 O O . GLU A 1 144 ? 8.846 -8.880 -15.716 1.00 81.94 144 GLU A O 1
ATOM 1128 N N . VAL A 1 145 ? 8.434 -9.755 -13.691 1.00 82.38 145 VAL A N 1
ATOM 1129 C CA . VAL A 1 145 ? 9.818 -10.205 -13.461 1.00 82.38 145 VAL A CA 1
ATOM 1130 C C . VAL A 1 145 ? 10.097 -11.600 -14.040 1.00 82.38 145 VAL A C 1
ATOM 1132 O O . VAL A 1 145 ? 11.185 -12.140 -13.848 1.00 82.38 145 VAL A O 1
ATOM 1135 N N . GLY A 1 146 ? 9.130 -12.192 -14.752 1.00 85.06 146 GLY A N 1
ATOM 1136 C CA . GLY A 1 146 ? 9.281 -13.461 -15.466 1.00 85.06 146 GLY A CA 1
ATOM 1137 C C . GLY A 1 146 ? 9.166 -14.720 -14.603 1.00 85.06 146 GLY A C 1
ATOM 1138 O O . GLY A 1 146 ? 9.545 -15.798 -15.051 1.00 85.06 146 GLY A O 1
ATOM 1139 N N . TRP A 1 147 ? 8.664 -14.622 -13.369 1.00 86.44 147 TRP A N 1
ATOM 1140 C CA . TRP A 1 147 ? 8.489 -15.782 -12.481 1.00 86.44 147 TRP A CA 1
ATOM 1141 C C . TRP A 1 147 ? 7.179 -16.527 -12.717 1.00 86.44 147 TRP A C 1
ATOM 1143 O O . TRP A 1 147 ? 7.078 -17.708 -12.390 1.00 86.44 147 TRP A O 1
ATOM 1153 N N . LEU A 1 148 ? 6.176 -15.849 -13.277 1.00 87.06 148 LEU A N 1
ATOM 1154 C CA . LEU A 1 148 ? 4.928 -16.467 -13.708 1.00 87.06 148 LEU A CA 1
ATOM 1155 C C . LEU A 1 148 ? 4.797 -16.391 -15.232 1.00 87.06 148 LEU A C 1
ATOM 1157 O O . LEU A 1 148 ? 5.107 -15.351 -15.817 1.00 87.06 148 LEU A O 1
ATOM 1161 N N . PRO A 1 149 ? 4.308 -17.460 -15.884 1.00 81.88 149 PRO A N 1
ATOM 1162 C CA . PRO A 1 149 ? 4.044 -17.432 -17.311 1.00 81.88 149 PRO A CA 1
ATOM 1163 C C . PRO A 1 149 ? 2.897 -16.461 -17.602 1.00 81.88 149 PRO A C 1
ATOM 1165 O O . PRO A 1 149 ? 1.807 -16.576 -17.040 1.00 81.88 149 PRO A O 1
ATOM 1168 N N . VAL A 1 150 ? 3.135 -15.516 -18.507 1.00 73.19 150 VAL A N 1
ATOM 1169 C CA . VAL A 1 150 ? 2.086 -14.645 -19.042 1.00 73.19 150 VAL A CA 1
ATOM 1170 C C . VAL A 1 150 ? 1.513 -15.324 -20.286 1.00 73.19 150 VAL A C 1
ATOM 1172 O O . VAL A 1 150 ? 2.292 -15.671 -21.178 1.00 73.19 150 VAL A O 1
ATOM 1175 N N . PRO A 1 151 ? 0.185 -15.544 -20.375 1.00 69.69 151 PRO A N 1
ATOM 1176 C CA . PRO A 1 151 ? -0.433 -16.040 -21.600 1.00 69.69 151 PRO A CA 1
ATOM 1177 C C . PRO A 1 151 ? -0.007 -15.165 -22.777 1.00 69.69 151 PRO A C 1
ATOM 1179 O O . PRO A 1 151 ? 0.002 -13.939 -22.646 1.00 69.69 151 PRO A O 1
ATOM 1182 N N . ALA A 1 152 ? 0.353 -15.782 -23.906 1.00 61.47 152 ALA A N 1
ATOM 11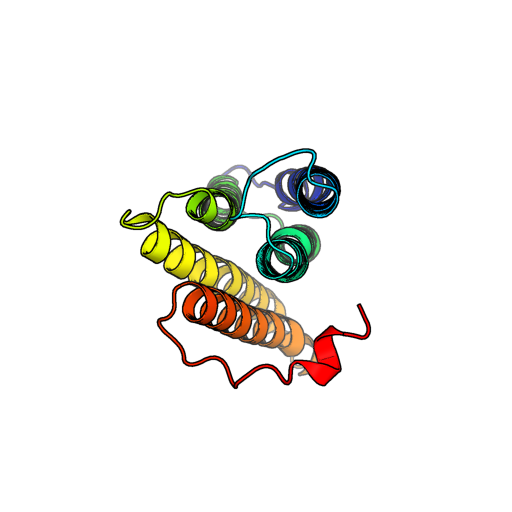83 C CA . ALA A 1 152 ? 0.761 -15.047 -25.098 1.00 61.47 152 ALA A CA 1
ATOM 1184 C C . ALA A 1 152 ? -0.289 -13.973 -25.415 1.00 61.47 152 ALA A C 1
ATOM 1186 O O . ALA A 1 152 ? -1.453 -14.285 -25.682 1.00 61.47 152 ALA A O 1
ATOM 1187 N N . GLN A 1 153 ? 0.108 -12.704 -25.322 1.00 60.59 153 GLN A N 1
ATOM 1188 C CA . GLN A 1 153 ? -0.787 -11.602 -25.642 1.00 60.59 153 GLN A CA 1
ATOM 1189 C C . GLN A 1 153 ? -1.051 -11.666 -27.142 1.00 60.59 153 GLN A C 1
ATOM 1191 O O . GLN A 1 153 ? -0.108 -11.681 -27.931 1.00 60.59 153 GLN A O 1
ATOM 1196 N N . ASN A 1 154 ? -2.321 -11.753 -27.540 1.00 51.56 154 ASN A N 1
ATOM 1197 C CA . ASN A 1 154 ? -2.681 -11.755 -28.951 1.00 51.56 154 ASN A CA 1
ATOM 1198 C C . ASN A 1 154 ? -2.304 -10.383 -29.545 1.00 51.56 154 ASN A C 1
ATOM 1200 O O . ASN A 1 154 ? -2.940 -9.391 -29.181 1.00 51.56 154 ASN A O 1
ATOM 1204 N N . PRO A 1 155 ? -1.307 -10.290 -30.445 1.00 53.44 155 PRO A N 1
ATOM 1205 C CA . PRO A 1 155 ? -0.838 -9.008 -30.972 1.00 53.44 155 PRO A CA 1
ATOM 1206 C C . PRO A 1 155 ? -1.943 -8.240 -31.714 1.00 53.44 155 PRO A C 1
ATOM 1208 O O . PRO A 1 155 ? -1.932 -7.011 -31.728 1.00 53.44 155 PRO A O 1
ATOM 1211 N N . ALA A 1 156 ? -2.958 -8.938 -32.238 1.00 50.38 156 ALA A N 1
ATOM 1212 C CA . ALA A 1 156 ? -4.132 -8.309 -32.841 1.00 50.38 156 ALA A CA 1
ATOM 1213 C C . ALA A 1 156 ? -4.958 -7.486 -31.830 1.00 50.38 156 ALA A C 1
ATOM 1215 O O . ALA A 1 156 ? -5.518 -6.457 -32.198 1.00 50.38 156 ALA A O 1
ATOM 1216 N N . ALA A 1 157 ? -4.996 -7.884 -30.553 1.00 50.84 157 ALA A N 1
ATOM 1217 C CA . ALA A 1 157 ? -5.730 -7.170 -29.505 1.00 50.84 157 ALA A CA 1
ATOM 1218 C C . ALA A 1 157 ? -5.014 -5.891 -29.027 1.00 50.84 157 ALA A C 1
ATOM 1220 O O . ALA A 1 157 ? -5.659 -4.992 -28.497 1.00 50.84 157 ALA A O 1
ATOM 1221 N N . LEU A 1 158 ? -3.693 -5.801 -29.226 1.00 50.19 158 LEU A N 1
ATOM 1222 C CA . LEU A 1 158 ? -2.880 -4.640 -28.846 1.00 50.19 158 LEU A CA 1
ATOM 1223 C C . LEU A 1 158 ? -2.801 -3.583 -29.955 1.00 50.19 158 LEU A C 1
ATOM 1225 O O . LEU A 1 158 ? -2.569 -2.424 -29.655 1.00 50.19 158 LEU A O 1
ATOM 1229 N N . SER A 1 159 ? -3.048 -3.960 -31.215 1.00 43.28 159 SER A N 1
ATOM 1230 C CA . SER A 1 159 ? -3.041 -3.039 -32.369 1.00 43.28 159 SER A CA 1
ATOM 1231 C C . SER A 1 159 ? -4.196 -2.022 -32.402 1.00 43.28 159 SER A C 1
ATOM 1233 O O . SER A 1 159 ? -4.260 -1.186 -33.299 1.00 43.28 159 SER A O 1
ATOM 1235 N N . VAL A 1 160 ? -5.116 -2.102 -31.435 1.00 47.59 160 VAL A N 1
ATOM 1236 C CA . VAL A 1 160 ? -6.276 -1.207 -31.289 1.00 47.59 160 VAL A CA 1
ATOM 1237 C C . VAL A 1 160 ? -5.986 -0.045 -30.311 1.00 47.59 160 VAL A C 1
ATOM 1239 O O . VAL A 1 160 ? -6.810 0.859 -30.185 1.00 47.59 160 VAL A O 1
ATOM 1242 N N . TYR A 1 161 ? -4.816 -0.023 -29.653 1.00 44.22 161 TYR A N 1
ATOM 1243 C CA . TYR A 1 161 ? -4.399 0.978 -28.650 1.00 44.22 161 TYR A CA 1
ATOM 1244 C C . TYR A 1 161 ? -3.033 1.610 -28.952 1.00 44.22 161 TYR A C 1
ATOM 1246 O O . TYR A 1 161 ? -2.760 2.709 -28.394 1.00 44.22 161 TYR A O 1
#

Foldseek 3Di:
DFDWDQLLVLLVVQLVVQLVVLVVVLVCVVVPVDPDPLSDPLLSVLCVLQNNVLSVLCNPQAGTDRPVVSVVLSVLSVLLVVLSVDDPPDPSLVSNLCSLQVNLQVSLVSQCVVQVVPPDVVSNVSSVVSNVSSVVSNQSSCVVSPNDDDPPDDVVVVVVD